Protein AF-Q23KN1-F1 (afdb_monomer_lite)

Organism: Tetrahymena thermophila (strain SB210) (NCBI:txid312017)

Radius of gyration: 23.39 Å; chains: 1; bounding box: 60×40×80 Å

Structure (mmCIF, N/CA/C/O backbone):
data_AF-Q23KN1-F1
#
_entry.id   AF-Q23KN1-F1
#
loop_
_atom_site.group_PDB
_atom_site.id
_atom_site.type_symbol
_atom_site.label_atom_id
_atom_site.label_alt_id
_atom_site.label_comp_id
_atom_site.label_asym_id
_atom_site.label_entity_id
_atom_site.label_seq_id
_atom_site.pdbx_PDB_ins_code
_atom_site.Cartn_x
_atom_site.Cartn_y
_atom_site.Cartn_z
_atom_site.occupancy
_atom_site.B_iso_or_equiv
_atom_site.auth_se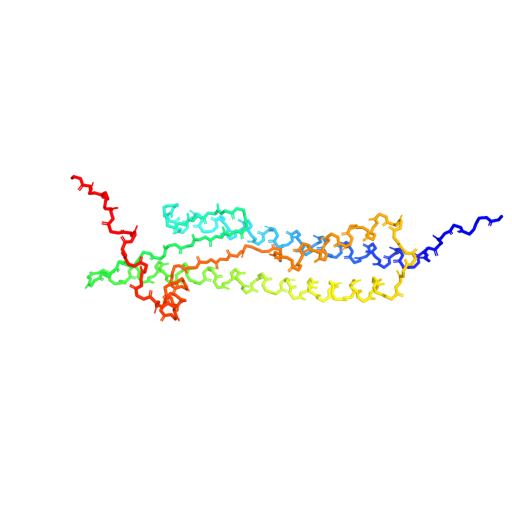q_id
_atom_site.auth_comp_id
_atom_site.auth_asym_id
_atom_site.auth_atom_id
_atom_site.pdbx_PDB_model_num
ATOM 1 N N . MET A 1 1 ? 15.883 4.706 -44.938 1.00 36.72 1 MET A N 1
ATOM 2 C CA . MET A 1 1 ? 16.606 4.060 -43.822 1.00 36.72 1 MET A CA 1
ATOM 3 C C . MET A 1 1 ? 15.870 4.421 -42.547 1.00 36.72 1 MET A C 1
ATOM 5 O O . MET A 1 1 ? 15.855 5.588 -42.187 1.00 36.72 1 MET A O 1
ATOM 9 N N . GLY A 1 2 ? 15.136 3.471 -41.966 1.00 35.19 2 GLY A N 1
ATOM 10 C CA . GLY A 1 2 ? 14.317 3.714 -40.780 1.00 35.19 2 GLY A CA 1
ATOM 11 C C . GLY A 1 2 ? 15.150 3.554 -39.515 1.00 35.19 2 GLY A C 1
ATOM 12 O O . GLY A 1 2 ? 15.529 2.437 -39.175 1.00 35.19 2 GLY A O 1
ATOM 13 N N . CYS A 1 3 ? 15.429 4.655 -38.821 1.00 36.56 3 CYS A N 1
ATOM 14 C CA . CYS A 1 3 ? 15.924 4.609 -37.450 1.00 36.56 3 CYS A CA 1
ATOM 15 C C . CYS A 1 3 ? 14.752 4.220 -36.542 1.00 36.56 3 CYS A C 1
ATOM 17 O O . CYS A 1 3 ? 13.978 5.067 -36.107 1.00 36.56 3 CYS A O 1
ATOM 19 N N . VAL A 1 4 ? 14.573 2.919 -36.313 1.00 40.59 4 VAL A N 1
ATOM 20 C CA . VAL A 1 4 ? 13.632 2.416 -35.309 1.00 40.59 4 VAL A CA 1
ATOM 21 C C . VAL A 1 4 ? 14.281 2.626 -33.945 1.00 40.59 4 VAL A C 1
ATOM 23 O O . VAL A 1 4 ? 15.331 2.051 -33.669 1.00 40.59 4 VAL A O 1
ATOM 26 N N . ASN A 1 5 ? 13.666 3.484 -33.129 1.00 47.09 5 ASN A N 1
ATOM 27 C CA . ASN A 1 5 ? 14.075 3.870 -31.777 1.00 47.09 5 ASN A CA 1
ATOM 28 C C . ASN A 1 5 ? 14.503 2.665 -30.926 1.00 47.09 5 ASN A C 1
ATOM 30 O O . ASN A 1 5 ? 13.692 1.953 -30.328 1.00 47.09 5 ASN A O 1
ATOM 34 N N . GLY A 1 6 ? 15.814 2.438 -30.884 1.00 44.91 6 GLY A N 1
ATOM 35 C CA . GLY A 1 6 ? 16.446 1.409 -30.082 1.00 44.91 6 GLY A CA 1
ATOM 36 C C . GLY A 1 6 ? 16.688 1.927 -28.676 1.00 44.91 6 GLY A C 1
ATOM 37 O O . GLY A 1 6 ? 17.755 2.453 -28.382 1.00 44.91 6 GLY A O 1
ATOM 38 N N . VAL A 1 7 ? 15.716 1.751 -27.783 1.00 54.16 7 VAL A N 1
ATOM 39 C CA . VAL A 1 7 ? 16.008 1.739 -26.342 1.00 54.16 7 VAL A CA 1
ATOM 40 C C . VAL A 1 7 ? 17.076 0.669 -26.125 1.00 54.16 7 VAL A C 1
ATOM 42 O O . VAL A 1 7 ? 16.838 -0.490 -26.486 1.00 54.16 7 VAL A O 1
ATOM 45 N N . SER A 1 8 ? 18.244 1.045 -25.593 1.00 61.25 8 SER A N 1
ATOM 46 C CA . SER A 1 8 ? 19.346 0.101 -25.389 1.00 61.25 8 SER A CA 1
ATOM 47 C C . SER A 1 8 ? 18.855 -1.105 -24.576 1.00 61.25 8 SER A C 1
ATOM 49 O O . SER A 1 8 ? 18.038 -0.969 -23.655 1.00 61.25 8 SER A O 1
ATOM 51 N N . SER A 1 9 ? 19.310 -2.308 -24.932 1.00 65.75 9 SER A N 1
ATOM 52 C CA . SER A 1 9 ? 18.940 -3.565 -24.256 1.00 65.75 9 SER A CA 1
ATOM 53 C C . SER A 1 9 ? 19.101 -3.484 -22.735 1.00 65.75 9 SER A C 1
ATOM 55 O O . SER A 1 9 ? 18.297 -4.040 -21.983 1.00 65.75 9 SER A O 1
ATOM 57 N N . ASP A 1 10 ? 20.098 -2.724 -22.288 1.00 74.00 10 ASP A N 1
ATOM 58 C CA . ASP A 1 10 ? 20.425 -2.507 -20.883 1.00 74.00 10 ASP A CA 1
ATOM 59 C C . ASP A 1 10 ? 19.348 -1.712 -20.152 1.00 74.00 10 ASP A C 1
ATOM 61 O O . ASP A 1 10 ? 18.999 -2.033 -19.014 1.00 74.00 10 ASP A O 1
ATOM 65 N N . MET A 1 11 ? 18.767 -0.706 -20.805 1.00 74.62 11 MET A N 1
ATOM 66 C CA . MET A 1 11 ? 17.719 0.104 -20.201 1.00 74.62 11 MET A CA 1
ATOM 67 C C . MET A 1 11 ? 16.399 -0.664 -20.093 1.00 74.62 11 MET A C 1
ATOM 69 O O . MET A 1 11 ? 15.756 -0.628 -19.042 1.00 74.62 11 MET A O 1
ATOM 73 N N . LYS A 1 12 ? 16.050 -1.464 -21.110 1.00 74.69 12 LYS A N 1
ATOM 74 C CA . LYS A 1 12 ? 14.910 -2.396 -21.015 1.00 74.69 12 LYS A CA 1
ATOM 75 C C . LYS A 1 12 ? 15.101 -3.400 -19.873 1.00 74.69 12 LYS A C 1
ATOM 77 O O . LYS A 1 12 ? 14.162 -3.680 -19.132 1.00 74.69 12 LYS A O 1
ATOM 82 N N . SER A 1 13 ? 16.318 -3.919 -19.698 1.00 81.75 13 SER A N 1
ATOM 83 C CA . SER A 1 13 ? 16.660 -4.838 -18.604 1.00 81.75 13 SER A CA 1
ATOM 84 C C . SER A 1 13 ? 16.525 -4.179 -17.226 1.00 81.75 13 SER A C 1
ATOM 86 O O . SER A 1 13 ? 15.959 -4.779 -16.309 1.00 81.75 13 SER A O 1
ATOM 88 N N . LYS A 1 14 ? 16.970 -2.924 -17.077 1.00 83.25 14 LYS A N 1
ATOM 89 C CA . LYS A 1 14 ? 16.796 -2.148 -15.837 1.00 83.25 14 LYS A CA 1
ATOM 90 C C . LYS A 1 14 ? 15.321 -1.935 -15.498 1.00 83.25 14 LYS A C 1
ATOM 92 O O . LYS A 1 14 ? 14.924 -2.250 -14.381 1.00 83.25 14 LYS A O 1
ATOM 97 N N . ILE A 1 15 ? 14.507 -1.502 -16.464 1.00 83.81 15 ILE A N 1
ATOM 98 C CA . ILE A 1 15 ? 13.059 -1.310 -16.271 1.00 83.81 15 ILE A CA 1
ATOM 99 C C . ILE A 1 15 ? 12.395 -2.625 -15.844 1.00 83.81 15 ILE A C 1
ATOM 101 O O . ILE A 1 15 ? 11.676 -2.653 -14.849 1.00 83.81 15 ILE A O 1
ATOM 105 N N . LYS A 1 16 ? 12.699 -3.744 -16.516 1.00 86.88 16 LYS A N 1
ATOM 106 C CA . LYS A 1 16 ? 12.174 -5.068 -16.133 1.00 86.88 16 LYS A CA 1
ATOM 107 C C . LYS A 1 16 ? 12.535 -5.462 -14.705 1.00 86.88 16 LYS A C 1
ATOM 109 O O . LYS A 1 16 ? 11.693 -5.997 -13.987 1.00 86.88 16 LYS A O 1
ATOM 114 N N . LYS A 1 17 ? 13.776 -5.205 -14.283 1.00 89.44 17 LYS A N 1
ATOM 115 C CA . LYS A 1 17 ? 14.207 -5.465 -12.903 1.00 89.44 17 LYS A CA 1
ATOM 116 C C . LYS A 1 17 ? 13.431 -4.604 -11.910 1.00 89.44 17 LYS A C 1
ATOM 118 O O . LYS A 1 17 ? 12.978 -5.138 -10.905 1.00 89.44 17 LYS A O 1
ATOM 123 N N . MET A 1 18 ? 13.243 -3.317 -12.197 1.00 89.31 18 MET A N 1
ATOM 124 C CA . MET A 1 18 ? 12.473 -2.419 -11.331 1.00 89.31 18 MET A CA 1
ATOM 125 C C . MET A 1 18 ? 11.023 -2.871 -11.200 1.00 89.31 18 MET A C 1
ATOM 127 O O . MET A 1 18 ? 10.552 -3.011 -10.077 1.00 89.31 18 MET A O 1
ATOM 131 N N . LEU A 1 19 ? 10.361 -3.193 -12.315 1.00 90.31 19 LEU A N 1
ATOM 132 C CA . LEU A 1 19 ? 8.990 -3.706 -12.307 1.00 90.31 19 LEU A CA 1
ATOM 133 C C . LEU A 1 19 ? 8.856 -4.974 -11.467 1.00 90.31 19 LEU A C 1
ATOM 135 O O . LEU A 1 19 ? 7.960 -5.061 -10.640 1.00 90.31 19 LEU A O 1
ATOM 139 N N . LYS A 1 20 ? 9.783 -5.927 -11.620 1.00 91.69 20 LYS A N 1
ATOM 140 C CA . LYS A 1 20 ? 9.776 -7.165 -10.829 1.00 91.69 20 LYS A CA 1
ATOM 141 C C . LYS A 1 20 ? 9.934 -6.906 -9.327 1.00 91.69 20 LYS A C 1
ATOM 143 O O . LYS A 1 20 ? 9.389 -7.639 -8.509 1.00 91.69 20 LYS A O 1
ATOM 148 N N . ILE A 1 21 ? 10.725 -5.903 -8.950 1.00 90.81 21 ILE A N 1
ATOM 149 C CA . ILE A 1 21 ? 10.905 -5.542 -7.540 1.00 90.81 21 ILE A CA 1
ATOM 150 C C . ILE A 1 21 ? 9.659 -4.811 -7.021 1.00 90.81 21 ILE A C 1
ATOM 152 O O . ILE A 1 21 ? 9.203 -5.113 -5.922 1.00 90.81 21 ILE A O 1
ATOM 156 N N . MET A 1 22 ? 9.099 -3.882 -7.802 1.00 89.81 22 MET A N 1
ATOM 157 C CA . MET A 1 22 ? 7.871 -3.162 -7.454 1.00 89.81 22 MET A CA 1
ATOM 158 C C . MET A 1 22 ? 6.692 -4.120 -7.266 1.00 89.81 22 MET A C 1
ATOM 160 O O . MET A 1 22 ? 6.029 -4.038 -6.237 1.00 89.81 22 MET A O 1
ATOM 164 N N . SER A 1 23 ? 6.495 -5.076 -8.180 1.00 90.56 23 SER A N 1
ATOM 165 C CA . SER A 1 23 ? 5.423 -6.074 -8.073 1.00 90.56 23 SER A CA 1
ATOM 166 C C . SER A 1 23 ? 5.566 -6.933 -6.815 1.00 90.56 23 SER A C 1
ATOM 168 O O . SER A 1 23 ? 4.591 -7.205 -6.130 1.00 90.56 23 SER A O 1
ATOM 170 N N . LEU A 1 24 ? 6.795 -7.302 -6.440 1.00 92.94 24 LEU A N 1
ATOM 171 C CA . LEU A 1 24 ? 7.048 -8.069 -5.220 1.00 92.94 24 LEU A CA 1
ATOM 172 C C . LEU A 1 24 ? 6.726 -7.277 -3.944 1.00 92.94 24 LEU A C 1
ATOM 174 O O . LEU A 1 24 ? 6.324 -7.861 -2.937 1.00 92.94 24 LEU A O 1
ATOM 178 N N . TYR A 1 25 ? 6.940 -5.960 -3.938 1.00 91.00 25 TYR A N 1
ATOM 179 C CA . TYR A 1 25 ? 6.535 -5.132 -2.802 1.00 91.00 25 TYR A CA 1
ATOM 180 C C . TYR A 1 25 ? 5.032 -4.873 -2.782 1.00 91.00 25 TYR A C 1
ATOM 182 O O . TYR A 1 25 ? 4.461 -4.858 -1.698 1.00 91.00 25 TYR A O 1
ATOM 190 N N . GLU A 1 26 ? 4.399 -4.733 -3.943 1.00 89.56 26 GLU A N 1
ATOM 191 C CA . GLU A 1 26 ? 2.944 -4.666 -4.057 1.00 89.56 26 GLU A CA 1
ATOM 192 C C . GLU A 1 26 ? 2.287 -5.930 -3.491 1.00 89.56 26 GLU A C 1
ATOM 194 O O . GLU A 1 26 ? 1.476 -5.817 -2.582 1.00 89.56 26 GLU A O 1
ATOM 199 N N . GLU A 1 27 ? 2.734 -7.126 -3.885 1.00 91.69 27 GLU A N 1
ATOM 200 C CA . GLU A 1 27 ? 2.228 -8.395 -3.334 1.00 91.69 27 GLU A CA 1
ATOM 201 C C . GLU A 1 27 ? 2.376 -8.472 -1.804 1.00 91.69 27 GLU A C 1
ATOM 203 O O . GLU A 1 27 ? 1.492 -8.957 -1.095 1.00 91.69 27 GLU A O 1
ATOM 208 N N . LYS A 1 28 ? 3.496 -7.974 -1.263 1.00 93.31 28 LYS A N 1
ATOM 209 C CA . LYS A 1 28 ? 3.701 -7.906 0.192 1.00 93.31 28 LYS A CA 1
ATOM 210 C C . LYS A 1 28 ? 2.731 -6.946 0.860 1.00 93.31 28 LYS A C 1
ATOM 212 O O . LYS A 1 28 ? 2.269 -7.234 1.960 1.00 93.31 28 LYS A O 1
ATOM 217 N N . ILE A 1 29 ? 2.473 -5.804 0.238 1.00 92.19 29 ILE A N 1
ATOM 218 C CA . ILE A 1 29 ? 1.536 -4.818 0.760 1.00 92.19 29 ILE A CA 1
ATOM 219 C C . ILE A 1 29 ? 0.111 -5.367 0.701 1.00 92.19 29 ILE A C 1
ATOM 221 O O . ILE A 1 29 ? -0.585 -5.300 1.709 1.00 92.19 29 ILE A O 1
ATOM 225 N N . ASP A 1 30 ? -0.286 -5.999 -0.402 1.00 91.50 30 ASP A N 1
ATOM 226 C CA . ASP A 1 30 ? -1.589 -6.651 -0.541 1.00 91.50 30 ASP A CA 1
ATOM 227 C C . ASP A 1 30 ? -1.796 -7.718 0.537 1.00 91.50 30 ASP A C 1
ATOM 229 O O . ASP A 1 30 ? -2.849 -7.773 1.173 1.00 91.50 30 ASP A O 1
ATOM 233 N N . PHE A 1 31 ? -0.764 -8.513 0.827 1.00 94.56 31 PHE A N 1
ATOM 234 C CA . PHE A 1 31 ? -0.805 -9.468 1.930 1.00 94.56 31 PHE A CA 1
ATOM 235 C C . PHE A 1 31 ? -0.998 -8.787 3.296 1.00 94.56 31 PHE A C 1
ATOM 237 O O . PHE A 1 31 ? -1.801 -9.248 4.109 1.00 94.56 31 PHE A O 1
ATOM 244 N N . ILE A 1 32 ? -0.285 -7.687 3.565 1.00 92.62 32 ILE A N 1
ATOM 245 C CA . ILE A 1 32 ? -0.423 -6.917 4.814 1.00 92.62 32 ILE A CA 1
ATOM 246 C C . ILE A 1 32 ? -1.836 -6.329 4.930 1.00 92.62 32 ILE A C 1
ATOM 248 O O . ILE A 1 32 ? -2.458 -6.460 5.983 1.00 92.62 32 ILE A O 1
ATOM 252 N N . ASN A 1 33 ? -2.357 -5.745 3.850 1.00 91.31 33 ASN A N 1
ATOM 253 C CA . ASN A 1 33 ? -3.707 -5.191 3.750 1.00 91.31 33 ASN A CA 1
ATOM 254 C C . ASN A 1 33 ? -4.771 -6.259 4.044 1.00 91.31 33 ASN A C 1
ATOM 256 O O . ASN A 1 33 ? -5.637 -6.057 4.894 1.00 91.31 33 ASN A O 1
ATOM 260 N N . GLN A 1 34 ? -4.684 -7.422 3.391 1.00 91.62 34 GLN A N 1
ATOM 261 C CA . GLN A 1 34 ? -5.620 -8.527 3.613 1.00 91.62 34 GLN A CA 1
ATOM 262 C C . GLN A 1 34 ? -5.549 -9.062 5.040 1.00 91.62 34 GLN A C 1
ATOM 264 O O . GLN A 1 34 ? -6.579 -9.338 5.655 1.00 91.62 34 GLN A O 1
ATOM 269 N N . LYS A 1 35 ? -4.338 -9.209 5.587 1.00 93.38 35 LYS A N 1
ATOM 270 C CA . LYS A 1 35 ? -4.164 -9.649 6.969 1.00 93.38 35 LYS A CA 1
ATOM 271 C C . LYS A 1 35 ? -4.793 -8.655 7.944 1.00 93.38 35 LYS A C 1
ATOM 273 O O . LYS A 1 35 ? -5.546 -9.077 8.813 1.00 93.38 35 LYS A O 1
ATOM 278 N N . PHE A 1 36 ? -4.538 -7.361 7.763 1.00 91.38 36 PHE A N 1
ATOM 279 C CA . PHE A 1 36 ? -5.130 -6.318 8.593 1.00 91.38 36 PHE A CA 1
ATOM 280 C C . PHE A 1 36 ? -6.656 -6.342 8.538 1.00 91.38 36 PHE A C 1
ATOM 282 O O . PHE A 1 36 ? -7.287 -6.305 9.586 1.00 91.38 36 PHE A O 1
ATOM 289 N N . LEU A 1 37 ? -7.252 -6.483 7.350 1.00 88.75 37 LEU A N 1
ATOM 290 C CA . LEU A 1 37 ? -8.707 -6.565 7.214 1.00 88.75 37 LEU A CA 1
ATOM 291 C C . LEU A 1 37 ? -9.288 -7.778 7.956 1.00 88.75 37 LEU A C 1
ATOM 293 O O . LEU A 1 37 ? -10.286 -7.648 8.660 1.00 88.75 37 LEU A O 1
ATOM 297 N N . ASN A 1 38 ? -8.640 -8.940 7.842 1.00 89.94 38 ASN A N 1
ATOM 298 C CA . ASN A 1 38 ? -9.047 -10.150 8.556 1.00 89.94 38 ASN A CA 1
ATOM 299 C C . ASN A 1 38 ? -8.915 -9.998 10.079 1.00 89.94 38 ASN A C 1
ATOM 301 O O . ASN A 1 38 ? -9.767 -10.480 10.825 1.00 89.94 38 ASN A O 1
ATOM 305 N N . ASP A 1 39 ? -7.846 -9.354 10.550 1.00 88.25 39 ASP A N 1
ATOM 306 C CA . ASP A 1 39 ? -7.627 -9.109 11.976 1.00 88.25 39 ASP A CA 1
ATOM 307 C C . ASP A 1 39 ? -8.638 -8.075 12.511 1.00 88.25 39 ASP A C 1
ATOM 309 O O . ASP A 1 39 ? -9.233 -8.294 13.567 1.00 88.25 39 ASP A O 1
ATOM 313 N N . LEU A 1 40 ? -8.927 -7.019 11.741 1.00 84.69 40 LEU A N 1
ATOM 314 C CA . LEU A 1 40 ? -9.944 -6.009 12.048 1.00 84.69 40 LEU A CA 1
ATOM 315 C C . LEU A 1 40 ? -11.338 -6.641 12.154 1.00 84.69 40 LEU A C 1
ATOM 317 O O . LEU A 1 40 ? -12.020 -6.442 13.151 1.00 84.69 40 LEU A O 1
ATOM 321 N N . GLN A 1 41 ? -11.721 -7.480 11.187 1.00 84.25 41 GLN A N 1
ATOM 322 C CA . GLN A 1 41 ? -12.988 -8.225 11.175 1.00 84.25 41 GLN A CA 1
ATOM 323 C C . GLN A 1 41 ? -13.182 -9.145 12.385 1.00 84.25 41 GLN A C 1
ATOM 325 O O . GLN A 1 41 ? -14.313 -9.417 12.781 1.00 84.25 41 GLN A O 1
ATOM 330 N N . ARG A 1 42 ? -12.091 -9.666 12.955 1.00 84.25 42 ARG A N 1
ATOM 331 C CA . ARG A 1 42 ? -12.131 -10.532 14.144 1.00 84.25 42 ARG A CA 1
ATOM 332 C C . ARG A 1 42 ? -12.205 -9.749 15.447 1.00 84.25 42 ARG A C 1
ATOM 334 O O . ARG A 1 42 ? -12.666 -10.299 16.444 1.00 84.25 42 ARG A O 1
ATOM 341 N N . MET A 1 43 ? -11.682 -8.525 15.459 1.00 76.00 43 MET A N 1
ATOM 342 C CA . MET A 1 43 ? -11.557 -7.709 16.667 1.00 76.00 43 MET A CA 1
ATOM 343 C C . MET A 1 43 ? -12.681 -6.688 16.819 1.00 76.00 43 MET A C 1
ATOM 345 O O . MET A 1 43 ? -13.096 -6.426 17.943 1.00 76.00 43 MET A O 1
ATOM 349 N N . VAL A 1 44 ? -13.177 -6.138 15.713 1.00 73.50 44 VAL A N 1
ATOM 350 C CA . VAL A 1 44 ? -14.118 -5.020 15.693 1.00 73.50 44 VAL A CA 1
ATOM 351 C C . VAL A 1 44 ? -15.463 -5.498 15.156 1.00 73.50 44 VAL A C 1
ATOM 353 O O . VAL A 1 44 ? -15.527 -6.197 14.143 1.00 73.50 44 VAL A O 1
ATOM 356 N N . ASN A 1 45 ? -16.553 -5.116 15.828 1.00 73.19 45 ASN A N 1
ATOM 357 C CA . ASN A 1 45 ? -17.904 -5.365 15.325 1.00 73.19 45 ASN A CA 1
ATOM 358 C C . ASN A 1 45 ? -18.050 -4.712 13.930 1.00 73.19 45 ASN A C 1
ATOM 360 O O . ASN A 1 45 ? -17.687 -3.543 13.802 1.00 73.19 45 ASN A O 1
ATOM 364 N N . PRO A 1 46 ? -18.561 -5.414 12.901 1.00 72.56 46 PRO A N 1
ATOM 365 C CA . PRO A 1 46 ? -18.856 -4.834 11.590 1.00 72.56 46 PRO A CA 1
ATOM 366 C C . PRO A 1 46 ? -19.601 -3.493 11.608 1.00 72.56 46 PRO A C 1
ATOM 368 O O . PRO A 1 46 ? -19.362 -2.675 10.733 1.00 72.56 46 PRO A O 1
ATOM 371 N N . ASP A 1 47 ? -20.433 -3.223 12.618 1.00 73.62 47 ASP A N 1
ATOM 372 C CA . ASP A 1 47 ? -21.128 -1.930 12.753 1.00 73.62 47 ASP A CA 1
ATOM 373 C C . ASP A 1 47 ? -20.189 -0.757 13.113 1.00 73.62 47 ASP A C 1
ATOM 375 O O . ASP A 1 47 ? -20.542 0.410 12.949 1.00 73.62 47 ASP A O 1
ATOM 379 N N . ASN A 1 48 ? -18.982 -1.052 13.607 1.00 73.88 48 ASN A N 1
ATOM 380 C CA . ASN A 1 48 ? -18.006 -0.068 14.083 1.00 73.88 48 ASN A CA 1
ATOM 381 C C . ASN A 1 48 ? -16.908 0.244 13.050 1.00 73.88 48 ASN A C 1
ATOM 383 O O . ASN A 1 48 ? -16.000 1.026 13.340 1.00 73.88 48 ASN A O 1
ATOM 387 N N . TYR A 1 49 ? -16.938 -0.351 11.855 1.00 78.12 49 TYR A N 1
ATOM 388 C CA . TYR A 1 49 ? -16.037 0.053 10.779 1.00 78.12 49 TYR A CA 1
ATOM 389 C C . TYR A 1 49 ? -16.684 -0.100 9.403 1.00 78.12 49 TYR A C 1
ATOM 391 O O . TYR A 1 49 ? -17.516 -0.967 9.169 1.00 78.12 49 TYR A O 1
ATOM 399 N N . TYR A 1 50 ? -16.260 0.739 8.468 1.00 79.31 50 TYR A N 1
ATOM 400 C CA . TYR A 1 50 ? -16.711 0.709 7.084 1.00 79.31 50 TYR A CA 1
ATOM 401 C C . TYR A 1 50 ? -15.502 0.677 6.156 1.00 79.31 50 TYR A C 1
ATOM 403 O O . TYR A 1 50 ? -14.523 1.389 6.384 1.00 79.31 50 TYR A O 1
ATOM 411 N N . VAL A 1 51 ? -15.558 -0.164 5.126 1.00 81.81 51 VAL A N 1
ATOM 412 C CA . VAL A 1 51 ? -14.506 -0.274 4.112 1.00 81.81 51 VAL A CA 1
ATOM 413 C C . VAL A 1 51 ? -15.082 0.168 2.779 1.00 81.81 51 VAL A C 1
ATOM 415 O O . VAL A 1 51 ? -16.002 -0.466 2.268 1.00 81.81 51 VAL A O 1
ATOM 418 N N . ASP A 1 52 ? -14.516 1.234 2.228 1.00 77.88 52 ASP A N 1
ATOM 419 C CA . ASP A 1 52 ? -14.863 1.783 0.922 1.00 77.88 52 ASP A CA 1
ATOM 420 C C . ASP A 1 52 ? -13.625 1.821 0.041 1.00 77.88 52 ASP A C 1
ATOM 422 O O . ASP A 1 52 ? -12.708 2.602 0.292 1.00 77.88 52 ASP A O 1
ATOM 426 N N . GLU A 1 53 ? -13.570 0.951 -0.964 1.00 78.88 53 GLU A N 1
ATOM 427 C CA . GLU A 1 53 ? -12.415 0.781 -1.849 1.00 78.88 53 GLU A CA 1
ATOM 428 C C . GLU A 1 53 ? -11.080 0.632 -1.088 1.00 78.88 53 GLU A C 1
ATOM 430 O O . GLU A 1 53 ? -10.722 -0.465 -0.655 1.00 78.88 53 GLU A O 1
ATOM 435 N N . GLN A 1 54 ? -10.328 1.730 -0.940 1.00 78.56 54 GLN A N 1
ATOM 436 C CA . GLN A 1 54 ? -9.047 1.796 -0.236 1.00 78.56 54 GLN A CA 1
ATOM 437 C C . GLN A 1 54 ? -9.105 2.592 1.078 1.00 78.56 54 GLN A C 1
ATOM 439 O O . GLN A 1 54 ? -8.068 2.934 1.646 1.00 78.56 54 GLN A O 1
ATOM 444 N N . ILE A 1 55 ? -10.292 2.917 1.574 1.00 77.88 55 ILE A N 1
ATOM 445 C CA . ILE A 1 55 ? -10.506 3.702 2.786 1.00 77.88 55 ILE A CA 1
ATOM 446 C C . ILE A 1 55 ? -11.178 2.820 3.830 1.00 77.88 55 ILE A C 1
ATOM 448 O O . ILE A 1 55 ? -12.193 2.186 3.566 1.00 77.88 55 ILE A O 1
ATOM 452 N N . ILE A 1 56 ? -10.617 2.802 5.035 1.00 79.25 56 ILE A N 1
ATOM 453 C CA . ILE A 1 56 ? -11.212 2.139 6.193 1.00 79.25 56 ILE A CA 1
ATOM 454 C C . ILE A 1 56 ? -11.577 3.222 7.202 1.00 79.25 56 ILE A C 1
ATOM 456 O O . ILE A 1 56 ? -10.700 3.894 7.748 1.00 79.25 56 ILE A O 1
ATOM 460 N N . LEU A 1 57 ? -12.872 3.401 7.439 1.00 72.62 57 LEU A N 1
ATOM 461 C CA . LEU A 1 57 ? -13.402 4.300 8.453 1.00 72.62 57 LEU A CA 1
ATOM 462 C C . LEU A 1 57 ? -13.663 3.503 9.730 1.00 72.62 57 LEU A C 1
ATOM 464 O O . LEU A 1 57 ? -14.450 2.564 9.712 1.00 72.62 57 LEU A O 1
ATOM 468 N N . VAL A 1 58 ? -13.003 3.871 10.827 1.00 74.75 58 VAL A N 1
ATOM 469 C CA . VAL A 1 58 ? -13.153 3.207 12.129 1.00 74.75 58 VAL A CA 1
ATOM 470 C C . VAL A 1 58 ? -13.882 4.141 13.094 1.00 74.75 58 VAL A C 1
ATOM 472 O O . VAL A 1 58 ? -13.431 5.259 13.377 1.00 74.75 58 VAL A O 1
ATOM 475 N N . VAL A 1 59 ? -15.024 3.669 13.590 1.00 66.50 59 VAL A N 1
ATOM 476 C CA . VAL A 1 59 ? -15.895 4.345 14.552 1.00 66.50 59 VAL A CA 1
ATOM 477 C C . VAL A 1 59 ? -15.482 3.895 15.949 1.00 66.50 59 VAL A C 1
ATOM 479 O O . VAL A 1 59 ? -15.838 2.810 16.404 1.00 66.50 59 VAL A O 1
ATOM 482 N N . GLU A 1 60 ? -14.713 4.726 16.650 1.00 62.47 60 GLU A N 1
ATOM 483 C CA . GLU A 1 60 ? -14.431 4.468 18.061 1.00 62.47 60 GLU A CA 1
ATOM 484 C C . GLU A 1 60 ? -15.689 4.763 18.881 1.00 62.47 60 GLU A C 1
ATOM 486 O O . GLU A 1 60 ? -16.116 5.915 19.005 1.00 62.47 60 GLU A O 1
ATOM 491 N N . ASN A 1 61 ? -16.289 3.718 19.445 1.00 53.88 61 ASN A N 1
ATOM 492 C CA . ASN A 1 61 ? -17.439 3.864 20.320 1.00 53.88 61 ASN A CA 1
ATOM 493 C C . ASN A 1 61 ? -16.959 4.461 21.654 1.00 53.88 61 ASN A C 1
ATOM 495 O O . ASN A 1 61 ? -16.355 3.771 22.478 1.00 53.88 61 ASN A O 1
ATOM 499 N N . LYS A 1 62 ? -17.182 5.765 21.867 1.00 50.59 62 LYS A N 1
ATOM 500 C CA . LYS A 1 62 ? -16.969 6.410 23.170 1.00 50.59 62 LYS A CA 1
ATOM 501 C C . LYS A 1 62 ? -18.089 5.989 24.111 1.00 50.59 62 LYS A C 1
ATOM 503 O O . LYS A 1 62 ? -19.017 6.749 24.365 1.00 50.59 62 LYS A O 1
ATOM 508 N N . ILE A 1 63 ? -18.012 4.773 24.631 1.00 44.50 63 ILE A N 1
ATOM 509 C CA . ILE A 1 63 ? -18.791 4.447 25.816 1.00 44.50 63 ILE A CA 1
ATOM 510 C C . ILE A 1 63 ? -18.006 5.017 26.997 1.00 44.50 63 ILE A C 1
ATOM 512 O O . ILE A 1 63 ? -17.022 4.430 27.446 1.00 44.50 63 ILE A O 1
ATOM 516 N N . GLU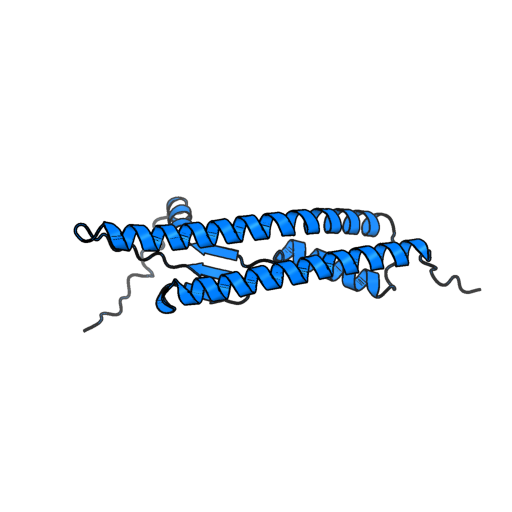 A 1 64 ? -18.419 6.195 27.469 1.00 42.34 64 GLU A N 1
ATOM 517 C CA . GLU A 1 64 ? -18.096 6.691 28.811 1.00 42.34 64 GLU A CA 1
ATOM 518 C C . GLU A 1 64 ? -18.702 5.714 29.831 1.00 42.34 64 GLU A C 1
ATOM 520 O O . GLU A 1 64 ? -19.799 5.901 30.345 1.00 42.34 64 GLU A O 1
ATOM 525 N N . CYS A 1 65 ? -18.025 4.591 30.067 1.00 39.28 65 CYS A N 1
ATOM 526 C CA . CYS A 1 65 ? -18.453 3.596 31.039 1.00 39.28 65 CYS A CA 1
ATOM 527 C C . CYS A 1 65 ? -17.677 3.819 32.336 1.00 39.28 65 CYS A C 1
ATOM 529 O O . CYS A 1 65 ? -16.657 3.178 32.578 1.00 39.28 65 CYS A O 1
ATOM 531 N N . GLU A 1 66 ? -18.193 4.691 33.202 1.00 40.03 66 GLU A N 1
ATOM 532 C CA . GLU A 1 66 ? -17.652 4.949 34.548 1.00 40.03 66 GLU A CA 1
ATOM 533 C C . GLU A 1 66 ? -17.713 3.731 35.505 1.00 40.03 66 GLU A C 1
ATOM 535 O O . GLU A 1 66 ? -17.462 3.874 36.697 1.00 40.03 66 GLU A O 1
ATOM 540 N N . THR A 1 67 ? -18.026 2.510 35.045 1.00 44.22 67 THR A N 1
ATOM 541 C CA . THR A 1 67 ? -18.205 1.350 35.949 1.00 44.22 67 THR A CA 1
ATOM 542 C C . THR A 1 67 ? -17.749 -0.031 35.439 1.00 44.22 67 THR A C 1
ATOM 544 O O . THR A 1 67 ? -17.919 -1.009 36.163 1.00 44.22 67 THR A O 1
ATOM 547 N N . ILE A 1 68 ? -17.096 -0.166 34.270 1.00 45.66 68 ILE A N 1
ATOM 548 C CA . ILE A 1 68 ? -16.544 -1.463 33.783 1.00 45.66 68 ILE A CA 1
ATOM 549 C C . ILE A 1 68 ? -15.158 -1.259 33.127 1.00 45.66 68 ILE A C 1
ATOM 551 O O . ILE A 1 68 ? -14.951 -1.527 31.946 1.00 45.66 68 ILE A O 1
ATOM 555 N N . CYS A 1 69 ? -14.187 -0.725 33.875 1.00 44.59 69 CYS A N 1
ATOM 556 C CA . CYS A 1 69 ? -12.951 -0.190 33.280 1.00 44.59 69 CYS A CA 1
ATOM 557 C C . CYS A 1 69 ? -11.952 -1.240 32.748 1.00 44.59 69 CYS A C 1
ATOM 559 O O . CYS A 1 69 ? -11.270 -0.972 31.769 1.00 44.59 69 CYS A O 1
ATOM 561 N N . SER A 1 70 ? -11.860 -2.460 33.292 1.00 48.88 70 SER A N 1
ATOM 562 C CA . SER A 1 70 ? -10.700 -3.322 32.976 1.00 48.88 70 SER A CA 1
ATOM 563 C C . SER A 1 70 ? -10.753 -4.066 31.631 1.00 48.88 70 SER A C 1
ATOM 565 O O . SER A 1 70 ? -9.705 -4.351 31.052 1.00 48.88 70 SER A O 1
ATOM 567 N N . GLN A 1 71 ? -11.940 -4.402 31.112 1.00 45.97 71 GLN A N 1
ATOM 568 C CA . GLN A 1 71 ? -12.075 -5.159 29.853 1.00 45.97 71 GLN A CA 1
ATOM 569 C C . GLN A 1 71 ? -12.255 -4.252 28.628 1.00 45.97 71 GLN A C 1
ATOM 571 O O . GLN A 1 71 ? -11.713 -4.563 27.568 1.00 45.97 71 GLN A O 1
ATOM 576 N N . ILE A 1 72 ? -12.945 -3.117 28.792 1.00 50.78 72 ILE A N 1
ATOM 577 C CA . ILE A 1 72 ? -13.206 -2.138 27.724 1.00 50.78 72 ILE A CA 1
ATOM 578 C C . ILE A 1 72 ? -11.930 -1.346 27.384 1.00 50.78 72 ILE A C 1
ATOM 580 O O . ILE A 1 72 ? -11.616 -1.156 26.210 1.00 50.78 72 ILE A O 1
ATOM 584 N N . GLU A 1 73 ? -11.118 -0.969 28.380 1.00 51.53 73 GLU A N 1
ATOM 585 C CA . GLU A 1 73 ? -9.802 -0.353 28.128 1.00 51.53 73 GLU A CA 1
ATOM 586 C C . GLU A 1 73 ? -8.868 -1.301 27.356 1.00 51.53 73 GLU A C 1
ATOM 588 O O . GLU A 1 73 ? -8.099 -0.873 26.493 1.00 51.53 73 GLU A O 1
ATOM 593 N N . CYS A 1 74 ? -8.972 -2.611 27.606 1.00 55.16 74 CYS A N 1
ATOM 594 C CA . CYS A 1 74 ? -8.169 -3.627 26.931 1.00 55.16 74 CYS A CA 1
ATOM 595 C C . CYS A 1 74 ? -8.558 -3.828 25.456 1.00 55.16 74 CYS A C 1
ATOM 597 O O . CYS A 1 74 ? -7.675 -4.104 24.642 1.00 55.16 74 CYS A O 1
ATOM 599 N N . SER A 1 75 ? -9.841 -3.719 25.090 1.00 60.56 75 SER A N 1
ATOM 600 C CA . SER A 1 75 ? -10.283 -3.879 23.695 1.00 60.56 75 SER A CA 1
ATOM 601 C C . SER A 1 75 ? -9.894 -2.674 22.841 1.00 60.56 75 SER A C 1
ATOM 603 O O . SER A 1 75 ? -9.253 -2.850 21.808 1.00 60.56 75 SER A O 1
ATOM 605 N N . VAL A 1 76 ? -10.149 -1.456 23.330 1.00 66.12 76 VAL A N 1
ATOM 606 C CA . VAL A 1 76 ? -9.797 -0.213 22.623 1.00 66.12 76 VAL A CA 1
ATOM 607 C C . VAL A 1 76 ? -8.281 -0.095 22.431 1.00 66.12 76 VAL A C 1
ATOM 609 O O . VAL A 1 76 ? -7.808 0.279 21.358 1.00 66.12 76 VAL A O 1
ATOM 612 N N . GLN A 1 77 ? -7.483 -0.471 23.438 1.00 68.62 77 GLN A N 1
ATOM 613 C CA . GLN A 1 77 ? -6.023 -0.454 23.307 1.00 68.62 77 GLN A CA 1
ATOM 614 C C . GLN A 1 77 ? -5.514 -1.486 22.287 1.00 68.62 77 GLN A C 1
ATOM 616 O O . GLN A 1 77 ? -4.546 -1.219 21.574 1.00 68.62 77 GLN A O 1
ATOM 621 N N . ARG A 1 78 ? -6.150 -2.661 22.189 1.00 71.50 78 ARG A N 1
ATOM 622 C CA . ARG A 1 78 ? -5.791 -3.679 21.187 1.00 71.50 78 ARG A CA 1
ATOM 623 C C . ARG A 1 78 ? -6.099 -3.215 19.767 1.00 71.50 78 ARG A C 1
ATOM 625 O O . ARG A 1 78 ? -5.264 -3.422 18.893 1.00 71.50 78 ARG A O 1
ATOM 632 N N . GLU A 1 79 ? -7.240 -2.564 19.553 1.00 76.12 79 GLU A N 1
ATOM 633 C CA . GLU A 1 79 ? -7.613 -1.983 18.257 1.00 76.12 79 GLU A CA 1
ATOM 634 C C . GLU A 1 79 ? -6.613 -0.904 17.819 1.00 76.12 79 GLU A C 1
ATOM 636 O O . GLU A 1 79 ? -6.126 -0.930 16.687 1.00 76.12 79 GLU A O 1
ATOM 641 N N . LYS A 1 80 ? -6.223 -0.008 18.736 1.00 76.50 80 LYS A N 1
ATOM 642 C CA . LYS A 1 80 ? -5.195 1.011 18.469 1.00 76.50 80 LYS A CA 1
ATOM 643 C C . LYS A 1 80 ? -3.847 0.395 18.115 1.00 76.50 80 LYS A C 1
ATOM 645 O O . LYS A 1 80 ? -3.263 0.767 17.101 1.00 76.50 80 LYS A O 1
ATOM 650 N N . ASN A 1 81 ? -3.386 -0.581 18.898 1.00 81.88 81 ASN A N 1
ATOM 651 C CA . ASN A 1 81 ? -2.131 -1.277 18.616 1.00 81.88 81 ASN A CA 1
ATOM 652 C C . ASN A 1 81 ? -2.167 -1.971 17.241 1.00 81.88 81 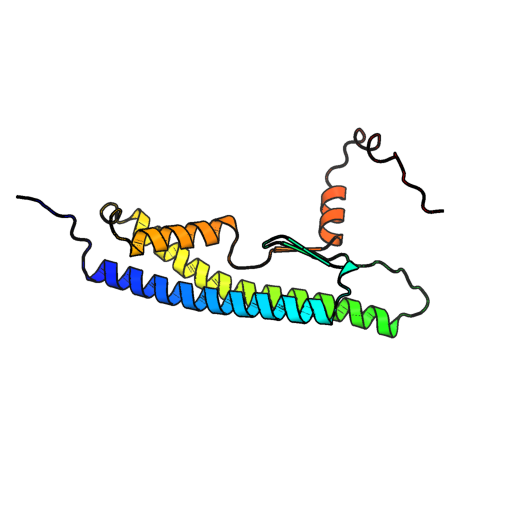ASN A C 1
ATOM 654 O O . ASN A 1 81 ? -1.197 -1.882 16.494 1.00 81.88 81 ASN A O 1
ATOM 658 N N . LEU A 1 82 ? -3.289 -2.604 16.874 1.00 84.56 82 LEU A N 1
ATOM 659 C CA . LEU A 1 82 ? -3.458 -3.246 15.566 1.00 84.56 82 LEU A CA 1
ATOM 660 C C . LEU A 1 82 ? -3.323 -2.235 14.414 1.00 84.56 82 LEU A C 1
ATOM 662 O O . LEU A 1 82 ? -2.608 -2.496 13.444 1.00 84.56 82 LEU A O 1
ATOM 666 N N . ILE A 1 83 ? -3.995 -1.084 14.524 1.00 84.50 83 ILE A N 1
ATOM 667 C CA . ILE A 1 83 ? -3.933 -0.009 13.524 1.00 84.50 83 ILE A CA 1
ATOM 668 C C . ILE A 1 83 ? -2.508 0.545 13.416 1.00 84.50 83 ILE A C 1
ATOM 670 O O . ILE A 1 83 ? -1.991 0.690 12.306 1.00 84.50 83 ILE A O 1
ATOM 674 N N . GLU A 1 84 ? -1.853 0.827 14.543 1.00 85.31 84 GLU A N 1
ATOM 675 C CA . GLU A 1 84 ? -0.479 1.338 14.559 1.00 85.31 84 GLU A CA 1
ATOM 676 C C . GLU A 1 84 ? 0.520 0.352 13.946 1.00 85.31 84 GLU A C 1
ATOM 678 O O . GLU A 1 84 ? 1.396 0.752 13.175 1.00 85.31 84 GLU A O 1
ATOM 683 N N . ASP A 1 85 ? 0.407 -0.934 14.274 1.00 89.50 85 ASP A N 1
ATOM 684 C CA . ASP A 1 85 ? 1.297 -1.967 13.750 1.00 89.50 85 ASP A CA 1
ATOM 685 C C . ASP A 1 85 ? 1.124 -2.126 12.239 1.00 89.50 85 ASP A C 1
ATOM 687 O O . ASP A 1 85 ? 2.117 -2.166 11.504 1.00 89.50 85 ASP A O 1
ATOM 691 N N . TYR A 1 86 ? -0.119 -2.114 11.750 1.00 91.38 86 TYR A N 1
ATOM 692 C CA . TYR A 1 86 ? -0.400 -2.086 10.317 1.00 91.38 86 TYR A CA 1
ATOM 693 C C . TYR A 1 86 ? 0.229 -0.859 9.640 1.00 91.38 86 TYR A C 1
ATOM 695 O O . TYR A 1 86 ? 0.952 -1.007 8.651 1.00 91.38 86 TYR A O 1
ATOM 703 N N . GLN A 1 87 ? 0.032 0.342 10.196 1.00 88.31 87 GLN A N 1
ATOM 704 C CA . GLN A 1 87 ? 0.602 1.575 9.647 1.00 88.31 87 GLN A CA 1
ATOM 705 C C . GLN A 1 87 ? 2.134 1.518 9.582 1.00 88.31 87 GLN A C 1
ATOM 707 O O . GLN A 1 87 ? 2.718 1.884 8.560 1.00 88.31 87 GLN A O 1
ATOM 712 N N . LYS A 1 88 ? 2.798 0.998 10.625 1.00 90.81 88 LYS A N 1
ATOM 713 C CA . LYS A 1 88 ? 4.259 0.808 10.649 1.00 90.81 88 LYS A CA 1
ATOM 714 C C . LYS A 1 88 ? 4.719 -0.179 9.573 1.00 90.81 88 LYS A C 1
ATOM 716 O O . LYS A 1 88 ? 5.677 0.102 8.849 1.00 90.81 88 LYS A O 1
ATOM 721 N N . MET A 1 89 ? 4.041 -1.322 9.442 1.00 92.12 89 MET A N 1
ATOM 722 C CA . MET A 1 89 ? 4.374 -2.345 8.444 1.00 92.12 89 MET A CA 1
ATOM 723 C C . MET A 1 89 ? 4.231 -1.818 7.013 1.00 92.12 89 MET A C 1
ATOM 725 O O . MET A 1 89 ? 5.117 -2.050 6.184 1.00 92.12 89 MET A O 1
ATOM 729 N N . ILE A 1 90 ? 3.150 -1.087 6.741 1.00 91.19 90 ILE A N 1
ATOM 730 C CA . ILE A 1 90 ? 2.880 -0.456 5.450 1.00 91.19 90 ILE A CA 1
ATOM 731 C C . ILE A 1 90 ? 3.892 0.637 5.135 1.00 91.19 90 ILE A C 1
ATOM 733 O O . ILE A 1 90 ? 4.484 0.612 4.056 1.00 91.19 90 ILE A O 1
ATOM 737 N N . ALA A 1 91 ? 4.140 1.562 6.066 1.00 89.50 91 ALA A N 1
ATOM 738 C CA . ALA A 1 91 ? 5.095 2.648 5.866 1.00 89.50 91 ALA A CA 1
ATOM 739 C C . ALA A 1 91 ? 6.483 2.101 5.500 1.00 89.50 91 ALA A C 1
ATOM 741 O O . ALA A 1 91 ? 7.125 2.586 4.569 1.00 89.50 91 ALA A O 1
ATOM 742 N N . ALA A 1 92 ? 6.910 1.016 6.155 1.00 90.75 92 ALA A N 1
ATOM 743 C CA . ALA A 1 92 ? 8.176 0.358 5.857 1.00 90.75 92 ALA A CA 1
ATOM 744 C C . ALA A 1 92 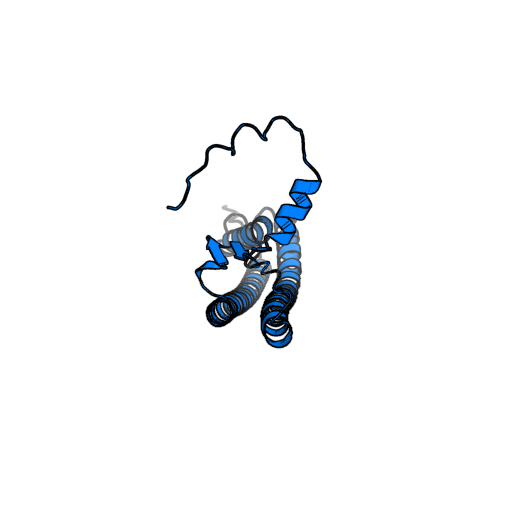? 8.251 -0.247 4.441 1.00 90.75 92 ALA A C 1
ATOM 746 O O . ALA A 1 92 ? 9.344 -0.310 3.874 1.00 90.75 92 ALA A O 1
ATOM 747 N N . GLN A 1 93 ? 7.137 -0.716 3.861 1.00 90.00 93 GLN A N 1
ATOM 748 C CA . GLN A 1 93 ? 7.126 -1.169 2.462 1.00 90.00 93 GLN A CA 1
ATOM 749 C C . GLN A 1 93 ? 6.993 0.004 1.486 1.00 90.00 93 GLN A C 1
ATOM 751 O O . GLN A 1 93 ? 7.728 0.043 0.500 1.00 90.00 93 GLN A O 1
ATOM 756 N N . ASN A 1 94 ? 6.133 0.983 1.781 1.00 87.69 94 ASN A N 1
ATOM 757 C CA . ASN A 1 94 ? 5.952 2.175 0.951 1.00 87.69 94 ASN A CA 1
ATOM 758 C C . ASN A 1 94 ? 7.263 2.952 0.786 1.00 87.69 94 ASN A C 1
ATOM 760 O O . ASN A 1 94 ? 7.573 3.322 -0.337 1.00 87.69 94 ASN A O 1
ATOM 764 N N . LEU A 1 95 ? 8.093 3.089 1.828 1.00 89.56 95 LEU A N 1
ATOM 765 C CA . LEU A 1 95 ? 9.428 3.706 1.719 1.00 89.56 95 LEU A CA 1
ATOM 766 C C . LEU A 1 95 ? 10.345 2.988 0.712 1.00 89.56 95 LEU A C 1
ATOM 768 O O . LEU A 1 95 ? 11.137 3.614 0.006 1.00 89.56 95 LEU A O 1
ATOM 772 N N . LYS A 1 96 ? 10.249 1.657 0.615 1.00 89.50 96 LYS A N 1
ATOM 773 C CA . LYS A 1 96 ? 11.043 0.874 -0.348 1.00 89.50 96 LYS A CA 1
ATOM 774 C C . LYS A 1 96 ? 10.538 1.068 -1.772 1.00 89.50 96 LYS A C 1
ATOM 776 O O . LYS A 1 96 ? 11.346 1.107 -2.698 1.00 89.50 96 LYS A O 1
ATOM 781 N N . ILE A 1 97 ? 9.221 1.187 -1.943 1.00 88.50 97 ILE A N 1
ATOM 782 C CA . ILE A 1 97 ? 8.605 1.484 -3.237 1.00 88.50 97 ILE A CA 1
ATOM 783 C C . ILE A 1 97 ? 8.894 2.926 -3.654 1.00 88.50 97 ILE A C 1
ATOM 785 O O . ILE A 1 97 ? 9.262 3.143 -4.802 1.00 88.50 97 ILE A O 1
ATOM 789 N N . GLU A 1 98 ? 8.811 3.889 -2.737 1.00 89.62 98 GLU A N 1
ATOM 790 C CA . GLU A 1 98 ? 9.092 5.307 -2.977 1.00 89.62 98 GLU A CA 1
ATOM 791 C C . GLU A 1 98 ? 10.477 5.498 -3.595 1.00 89.62 98 GLU A C 1
ATOM 793 O O . GLU A 1 98 ? 10.630 6.161 -4.619 1.00 89.62 98 GLU A O 1
ATOM 798 N N . PHE A 1 99 ? 11.487 4.830 -3.038 1.00 87.94 99 PHE A N 1
ATOM 799 C CA . PHE A 1 99 ? 12.837 4.848 -3.591 1.00 87.94 99 PHE A CA 1
ATOM 800 C C . PHE A 1 99 ? 12.899 4.330 -5.039 1.00 87.94 99 PHE A C 1
ATOM 802 O O . PHE A 1 99 ? 13.612 4.891 -5.875 1.00 87.94 99 PHE A O 1
ATOM 809 N N . LEU A 1 100 ? 12.152 3.269 -5.357 1.00 87.50 100 LEU A N 1
ATOM 810 C CA . LEU A 1 100 ? 12.081 2.714 -6.712 1.00 87.50 100 LEU A CA 1
ATOM 811 C C . LEU A 1 100 ? 11.303 3.634 -7.657 1.00 87.50 100 LEU A C 1
ATOM 813 O O . LEU A 1 100 ? 11.691 3.775 -8.814 1.00 87.50 100 LEU A O 1
ATOM 817 N N . VAL A 1 101 ? 10.235 4.267 -7.171 1.00 87.38 101 VAL A N 1
ATOM 818 C CA . VAL A 1 101 ? 9.435 5.249 -7.910 1.00 87.38 101 VAL A CA 1
ATOM 819 C C . VAL A 1 101 ? 10.283 6.469 -8.247 1.00 87.38 101 VAL A C 1
ATOM 821 O O . VAL A 1 101 ? 10.331 6.858 -9.407 1.00 87.38 101 VAL A O 1
ATOM 824 N N . ASN A 1 102 ? 11.041 7.007 -7.294 1.00 88.50 102 ASN A N 1
ATOM 825 C CA . ASN A 1 102 ? 11.914 8.159 -7.529 1.00 88.50 102 ASN A CA 1
ATOM 826 C C . ASN A 1 102 ? 13.019 7.839 -8.547 1.00 88.50 102 ASN A C 1
ATOM 828 O O . ASN A 1 102 ? 13.292 8.632 -9.447 1.00 88.50 102 ASN A O 1
ATOM 832 N N . GLN A 1 103 ? 13.605 6.639 -8.478 1.00 85.88 103 GLN A N 1
ATOM 833 C CA . GLN A 1 103 ? 14.519 6.170 -9.524 1.00 85.88 103 GLN A CA 1
ATOM 834 C C . GLN A 1 103 ? 13.831 6.023 -10.885 1.00 85.88 103 GLN A C 1
ATOM 836 O O . GLN A 1 103 ? 14.431 6.330 -11.914 1.00 85.88 103 GLN A O 1
ATOM 841 N N . ALA A 1 104 ? 12.587 5.541 -10.910 1.00 85.81 104 ALA A N 1
ATOM 842 C CA . ALA A 1 104 ? 11.831 5.354 -12.140 1.00 85.81 104 ALA A CA 1
ATOM 843 C C . ALA A 1 104 ? 11.510 6.698 -12.798 1.00 85.81 104 ALA A C 1
ATOM 845 O O . ALA A 1 104 ? 11.708 6.839 -14.003 1.00 85.81 104 ALA A O 1
ATOM 846 N N . VAL A 1 105 ? 11.088 7.686 -12.004 1.00 86.06 105 VAL A N 1
ATOM 847 C CA . VAL A 1 105 ? 10.850 9.068 -12.439 1.00 86.06 105 VAL A CA 1
ATOM 848 C C . VAL A 1 105 ? 12.126 9.657 -13.031 1.00 86.06 105 VAL A C 1
ATOM 850 O O . VAL A 1 105 ? 12.109 10.089 -14.180 1.00 86.06 105 VAL A O 1
ATOM 853 N N . TYR A 1 106 ? 13.258 9.552 -12.328 1.00 85.00 106 TYR A N 1
ATOM 854 C CA . TYR A 1 106 ? 14.542 10.032 -12.844 1.00 85.00 106 TYR A CA 1
ATOM 855 C C . TYR A 1 106 ? 14.918 9.370 -14.182 1.00 85.00 106 TYR A C 1
ATOM 857 O O . TYR A 1 106 ? 15.356 10.036 -15.119 1.00 85.00 106 TYR A O 1
ATOM 865 N N . LEU A 1 107 ? 14.729 8.054 -14.317 1.00 80.06 107 LEU A N 1
ATOM 866 C CA . LEU A 1 107 ? 14.999 7.346 -15.574 1.00 80.06 107 LEU A CA 1
ATOM 867 C C . LEU A 1 107 ? 14.075 7.795 -16.714 1.00 80.06 107 LEU A C 1
ATOM 869 O O . LEU A 1 107 ? 14.527 7.855 -17.859 1.00 80.06 107 LEU A O 1
ATOM 873 N N . ILE A 1 108 ? 12.808 8.083 -16.400 1.00 77.69 108 ILE A N 1
ATOM 874 C CA . ILE A 1 108 ? 11.777 8.556 -17.331 1.00 77.69 108 ILE A CA 1
ATOM 875 C C . ILE A 1 108 ? 12.094 9.963 -17.840 1.00 77.69 108 ILE A C 1
ATOM 877 O O . ILE A 1 108 ? 12.046 10.176 -19.049 1.00 77.69 108 ILE A O 1
ATOM 881 N N . GLU A 1 109 ? 12.431 10.891 -16.944 1.00 76.25 109 GLU A N 1
ATOM 882 C CA . GLU A 1 109 ? 12.717 12.294 -17.272 1.00 76.25 109 GLU A CA 1
ATOM 883 C C . GLU A 1 109 ? 13.978 12.446 -18.127 1.00 76.25 109 GLU A C 1
ATOM 885 O O . GLU A 1 109 ? 14.032 13.294 -19.010 1.00 76.25 109 GLU A O 1
ATOM 890 N N . ASN A 1 110 ? 14.977 11.585 -17.921 1.00 73.38 110 ASN A N 1
ATOM 891 C CA . ASN A 1 110 ? 16.248 11.662 -18.643 1.00 73.38 110 ASN A CA 1
ATOM 892 C C . ASN A 1 110 ? 16.275 10.865 -19.962 1.00 73.38 110 ASN A C 1
ATOM 894 O O . ASN A 1 110 ? 17.319 10.810 -20.610 1.00 73.38 110 ASN A O 1
ATOM 898 N N . ASN A 1 111 ? 15.177 10.208 -20.369 1.00 68.12 111 ASN A N 1
ATOM 899 C CA . ASN A 1 111 ? 15.149 9.379 -21.582 1.00 68.12 111 ASN A CA 1
ATOM 900 C C . ASN A 1 111 ? 13.820 9.488 -22.357 1.00 68.12 111 ASN A C 1
ATOM 902 O O . ASN A 1 111 ? 12.924 8.652 -22.219 1.00 68.12 111 ASN A O 1
ATOM 906 N N . GLU A 1 112 ? 13.733 10.475 -23.252 1.00 57.31 112 GLU A N 1
ATOM 907 C CA . GLU A 1 112 ? 12.531 10.783 -24.051 1.00 57.31 112 GLU A CA 1
ATOM 908 C C . GLU A 1 112 ? 12.180 9.721 -25.122 1.00 57.31 112 GLU A C 1
ATOM 910 O O . GLU A 1 112 ? 11.026 9.595 -25.529 1.00 57.31 112 GLU A O 1
ATOM 915 N N . ASN A 1 113 ? 13.134 8.879 -25.541 1.00 59.38 113 ASN A N 1
ATOM 916 C CA . ASN A 1 113 ? 1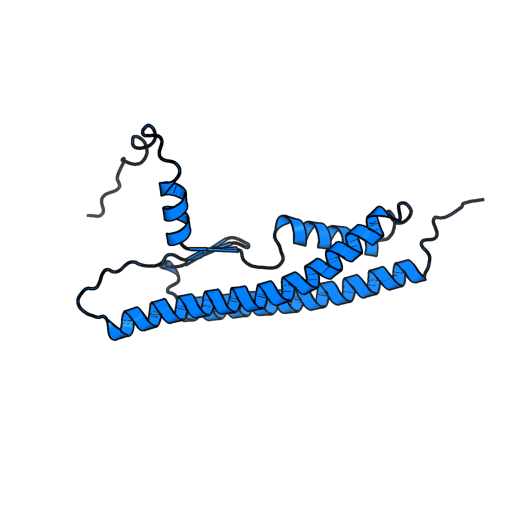2.971 7.951 -26.677 1.00 59.38 113 ASN A CA 1
ATOM 917 C C . ASN A 1 113 ? 12.330 6.581 -26.347 1.00 59.38 113 ASN A C 1
ATOM 919 O O . ASN A 1 113 ? 12.424 5.644 -27.143 1.00 59.38 113 ASN A O 1
ATOM 923 N N . ILE A 1 114 ? 11.683 6.426 -25.186 1.00 59.78 114 ILE A N 1
ATOM 924 C CA . ILE A 1 114 ? 11.226 5.114 -24.663 1.00 59.78 114 ILE A CA 1
ATOM 925 C C . ILE A 1 114 ? 9.693 4.939 -24.722 1.00 59.78 114 ILE A C 1
ATOM 927 O O . ILE A 1 114 ? 9.168 3.877 -24.395 1.00 59.78 114 ILE A O 1
ATOM 931 N N . SER A 1 115 ? 8.957 5.934 -25.223 1.00 57.47 115 SER A N 1
ATOM 932 C CA . SER A 1 115 ? 7.484 5.984 -25.192 1.00 57.47 115 SER A CA 1
ATOM 933 C C . SER A 1 115 ? 6.752 4.769 -25.793 1.00 57.47 115 SER A C 1
ATOM 935 O O . SER A 1 115 ? 5.646 4.473 -25.351 1.00 57.47 115 SER A O 1
ATOM 937 N N . ASN A 1 116 ? 7.370 4.021 -26.718 1.00 61.09 116 ASN A N 1
ATOM 938 C CA . ASN A 1 116 ? 6.775 2.838 -27.367 1.00 61.09 116 ASN A CA 1
ATOM 939 C C . ASN A 1 116 ? 7.128 1.491 -26.704 1.00 61.09 116 ASN A C 1
ATOM 941 O O . ASN A 1 116 ? 6.915 0.430 -27.292 1.00 61.09 116 ASN A O 1
ATOM 945 N N . ASN A 1 117 ? 7.710 1.494 -25.504 1.00 71.31 117 ASN A N 1
ATOM 946 C CA . ASN A 1 117 ? 8.020 0.269 -24.775 1.00 71.31 117 ASN A CA 1
ATOM 947 C C . ASN A 1 117 ? 6.902 -0.080 -23.769 1.00 71.31 117 ASN A C 1
ATOM 949 O O . ASN A 1 117 ? 6.576 0.716 -22.894 1.00 71.31 117 ASN A O 1
ATOM 953 N N . MET A 1 118 ? 6.338 -1.290 -23.870 1.00 77.44 118 MET A N 1
ATOM 954 C CA . MET A 1 118 ? 5.268 -1.752 -22.973 1.00 77.44 118 MET A CA 1
ATOM 955 C C . MET A 1 118 ? 5.688 -1.738 -21.501 1.00 77.44 118 MET A C 1
ATOM 957 O O . MET A 1 118 ? 4.914 -1.316 -20.648 1.00 77.44 118 MET A O 1
ATOM 961 N N . GLU A 1 119 ? 6.920 -2.145 -21.188 1.00 79.19 119 GLU A N 1
ATOM 962 C CA . GLU A 1 119 ? 7.409 -2.143 -19.809 1.00 79.19 119 GLU A CA 1
ATOM 963 C C . GLU A 1 119 ? 7.503 -0.719 -19.233 1.00 79.19 119 GLU A C 1
ATOM 965 O O . GLU A 1 119 ? 7.248 -0.493 -18.054 1.00 79.19 119 GLU A O 1
ATOM 970 N N . TYR A 1 120 ? 7.787 0.270 -20.072 1.00 81.19 120 TYR A N 1
ATOM 971 C CA . TYR A 1 120 ? 7.796 1.675 -19.682 1.00 81.19 120 TYR A CA 1
ATOM 972 C C . TYR A 1 120 ? 6.391 2.234 -19.407 1.00 81.19 120 TYR A C 1
ATOM 974 O O . TYR A 1 120 ? 6.209 2.990 -18.452 1.00 81.19 120 TYR A O 1
ATOM 982 N N . LEU A 1 121 ? 5.382 1.835 -20.191 1.00 81.88 121 LEU A N 1
ATOM 983 C CA . LEU A 1 121 ? 3.982 2.190 -19.917 1.00 81.88 121 LEU A CA 1
ATOM 984 C C . LEU A 1 121 ? 3.510 1.614 -18.577 1.00 81.88 121 LEU A C 1
ATOM 986 O O . LEU A 1 121 ? 2.896 2.329 -17.788 1.00 81.88 121 LEU A O 1
ATOM 990 N N . ILE A 1 122 ? 3.861 0.357 -18.289 1.00 85.19 122 ILE A N 1
ATOM 991 C CA . ILE A 1 122 ? 3.554 -0.289 -17.004 1.00 85.19 122 ILE A CA 1
ATOM 992 C C . ILE A 1 122 ? 4.249 0.456 -15.857 1.00 85.19 122 ILE A C 1
ATOM 994 O O . ILE A 1 122 ? 3.628 0.744 -14.837 1.00 85.19 122 ILE A O 1
ATOM 998 N N . LEU A 1 123 ? 5.518 0.842 -16.027 1.00 87.12 123 LEU A N 1
ATOM 999 C CA . LEU A 1 123 ? 6.253 1.596 -15.009 1.00 87.12 123 LEU A CA 1
ATOM 1000 C C . LEU A 1 123 ? 5.584 2.944 -14.698 1.00 87.12 123 LEU A C 1
ATOM 1002 O O . LEU A 1 123 ? 5.456 3.307 -13.531 1.00 87.12 123 LEU A O 1
ATOM 1006 N N . LYS A 1 124 ? 5.097 3.659 -15.720 1.00 86.12 124 LYS A N 1
ATOM 1007 C CA . LYS A 1 124 ? 4.330 4.901 -15.529 1.00 86.12 124 LYS A CA 1
ATOM 1008 C C . LYS A 1 124 ? 3.045 4.679 -14.731 1.00 86.12 124 LYS A C 1
ATOM 1010 O O . LYS A 1 124 ? 2.746 5.485 -13.854 1.00 86.12 124 LYS A O 1
ATOM 1015 N N . GLN A 1 125 ? 2.319 3.593 -14.993 1.00 85.94 125 GLN A N 1
ATOM 1016 C CA . GLN A 1 125 ? 1.112 3.251 -14.233 1.00 85.94 125 GLN A CA 1
ATOM 1017 C C . GLN A 1 125 ? 1.425 2.991 -12.754 1.00 85.94 125 GLN A C 1
ATOM 1019 O O . GLN A 1 125 ? 0.710 3.490 -11.889 1.00 85.94 125 GLN A O 1
ATOM 1024 N N . TYR A 1 126 ? 2.522 2.290 -12.446 1.00 86.44 126 TYR A N 1
ATOM 1025 C CA . TYR A 1 126 ? 2.969 2.085 -11.060 1.00 86.44 126 TYR A CA 1
ATOM 1026 C C . TYR A 1 126 ? 3.260 3.402 -10.336 1.00 86.44 126 TYR A C 1
ATOM 1028 O O . TYR A 1 126 ? 2.842 3.583 -9.194 1.00 86.44 126 TYR A O 1
ATOM 1036 N N . ILE A 1 127 ? 3.952 4.332 -11.001 1.00 87.50 127 ILE A N 1
ATOM 1037 C CA . ILE A 1 127 ? 4.262 5.654 -10.440 1.00 87.50 127 ILE A CA 1
ATOM 1038 C C . ILE A 1 127 ? 2.973 6.430 -10.156 1.00 87.50 127 ILE A C 1
ATOM 1040 O O . ILE A 1 127 ? 2.816 6.965 -9.062 1.00 87.50 127 ILE A O 1
ATOM 1044 N N . GLN A 1 128 ? 2.037 6.449 -11.109 1.00 87.19 128 GLN A N 1
ATOM 1045 C CA . GLN A 1 128 ? 0.746 7.121 -10.942 1.00 87.19 128 GLN A CA 1
ATOM 1046 C C . GLN A 1 128 ? -0.055 6.529 -9.780 1.00 87.19 128 GLN A C 1
ATOM 1048 O O . GLN A 1 128 ? -0.515 7.277 -8.919 1.00 87.19 128 GLN A O 1
ATOM 1053 N N . LYS A 1 129 ? -0.163 5.195 -9.713 1.00 85.31 129 LYS A N 1
ATOM 1054 C CA . LYS A 1 129 ? -0.842 4.488 -8.618 1.00 85.31 129 LYS A CA 1
ATOM 1055 C C . LYS A 1 129 ? -0.238 4.860 -7.261 1.00 85.31 129 LYS A C 1
ATOM 1057 O O . LYS A 1 129 ? -0.975 5.204 -6.341 1.00 85.31 129 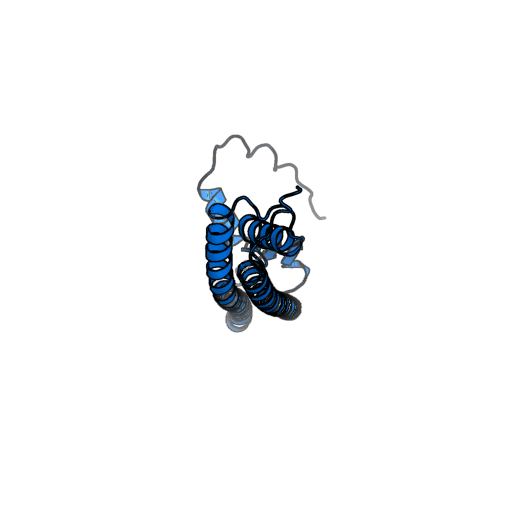LYS A O 1
ATOM 1062 N N . PHE A 1 130 ? 1.094 4.861 -7.159 1.00 85.25 130 PHE A N 1
ATOM 1063 C CA . PHE A 1 130 ? 1.794 5.236 -5.931 1.00 85.25 130 PHE A CA 1
ATOM 1064 C C . PHE A 1 130 ? 1.535 6.691 -5.520 1.00 85.25 130 PHE A C 1
ATOM 1066 O O . PHE A 1 130 ? 1.227 6.946 -4.361 1.00 85.25 130 PHE A O 1
ATOM 1073 N N . GLN A 1 131 ? 1.640 7.639 -6.457 1.00 82.12 131 GLN A N 1
ATOM 1074 C CA . GLN A 1 131 ? 1.486 9.071 -6.180 1.00 82.12 131 GLN A CA 1
ATOM 1075 C C . GLN A 1 131 ? 0.055 9.467 -5.801 1.00 82.12 131 GLN A C 1
ATOM 1077 O O . GLN A 1 131 ? -0.125 10.383 -5.005 1.00 82.12 131 GLN A O 1
ATOM 1082 N N . GLN A 1 132 ? -0.954 8.811 -6.381 1.00 78.00 132 GLN A N 1
ATOM 1083 C CA . GLN A 1 132 ? -2.358 9.144 -6.131 1.00 78.00 132 GLN A CA 1
ATOM 1084 C C . GLN A 1 132 ? -2.876 8.518 -4.836 1.00 78.00 132 GLN A C 1
ATOM 1086 O O . GLN A 1 132 ? -3.500 9.209 -4.035 1.00 78.00 132 GLN A O 1
ATOM 1091 N N . ASN A 1 133 ? -2.601 7.228 -4.624 1.00 69.25 133 ASN A N 1
ATOM 1092 C CA . ASN A 1 133 ? -3.308 6.440 -3.611 1.00 69.25 133 ASN A CA 1
ATOM 1093 C C . ASN A 1 133 ? -2.376 5.676 -2.657 1.00 69.25 133 ASN A C 1
ATOM 1095 O O . ASN A 1 133 ? -2.835 5.096 -1.675 1.00 69.25 133 ASN A O 1
ATOM 1099 N N . GLY A 1 134 ? -1.065 5.652 -2.917 1.00 73.00 134 GLY A N 1
ATOM 1100 C CA . GLY A 1 134 ? -0.188 4.658 -2.301 1.00 73.00 134 GLY A CA 1
ATOM 1101 C C . GLY A 1 134 ? -0.654 3.225 -2.615 1.00 73.00 134 GLY A C 1
ATOM 1102 O O . GLY A 1 134 ? -1.531 2.996 -3.445 1.00 73.00 134 GLY A O 1
ATOM 1103 N N . PHE A 1 135 ? -0.055 2.228 -1.966 1.00 78.62 135 PHE A N 1
ATOM 1104 C CA . PHE A 1 135 ? -0.480 0.822 -2.104 1.00 78.62 135 PHE A CA 1
ATOM 1105 C C . PHE A 1 135 ? -1.313 0.334 -0.912 1.00 78.62 135 PHE A C 1
ATOM 1107 O O . PHE A 1 135 ? -1.580 -0.853 -0.770 1.00 78.62 135 PHE A O 1
ATOM 1114 N N . SER A 1 136 ? -1.712 1.234 -0.021 1.00 83.06 136 SER A N 1
ATOM 1115 C CA . SER A 1 136 ? -2.229 0.887 1.300 1.00 83.06 136 SER A CA 1
ATOM 1116 C C . SER A 1 136 ? -3.602 1.460 1.566 1.00 83.06 136 SER A C 1
ATOM 1118 O O . SER A 1 136 ? -3.913 2.550 1.092 1.00 83.06 136 SER A O 1
ATOM 1120 N N . PHE A 1 137 ? -4.357 0.802 2.445 1.00 82.94 137 PHE A N 1
ATOM 1121 C CA . PHE A 1 137 ? -5.574 1.396 2.976 1.00 82.94 137 PHE A CA 1
ATOM 1122 C C . PHE A 1 137 ? -5.289 2.688 3.737 1.00 82.94 137 PHE A C 1
ATOM 1124 O O . PHE A 1 137 ? -4.425 2.732 4.620 1.00 82.94 137 PHE A O 1
ATOM 1131 N N . LYS A 1 138 ? -6.073 3.720 3.436 1.00 83.00 138 LYS A N 1
ATOM 1132 C CA . LYS A 1 138 ? -6.173 4.939 4.227 1.00 83.00 138 LYS A CA 1
ATOM 1133 C C . LYS A 1 138 ? -7.124 4.686 5.390 1.00 83.00 138 LYS A C 1
ATOM 1135 O O . LYS A 1 138 ? -8.320 4.510 5.189 1.00 83.00 138 LYS A O 1
ATOM 1140 N N . ILE A 1 139 ? -6.594 4.695 6.607 1.00 81.06 139 ILE A N 1
ATOM 1141 C CA . ILE A 1 139 ? -7.399 4.524 7.819 1.00 81.06 139 ILE A CA 1
ATOM 1142 C C . ILE A 1 139 ? -7.796 5.902 8.346 1.00 81.06 139 ILE A C 1
ATOM 1144 O O . ILE A 1 139 ? -6.929 6.749 8.563 1.00 81.06 139 ILE A O 1
ATOM 1148 N N . ILE A 1 140 ? -9.093 6.119 8.549 1.00 75.19 140 ILE A N 1
ATOM 1149 C CA . ILE A 1 140 ? -9.657 7.343 9.122 1.00 75.19 140 ILE A CA 1
ATOM 1150 C C . ILE A 1 140 ? -10.362 6.966 10.419 1.00 75.19 140 ILE A C 1
ATOM 1152 O O . ILE A 1 140 ? -11.298 6.170 10.410 1.00 75.19 140 ILE A O 1
ATOM 1156 N N . THR A 1 141 ? -9.934 7.552 11.534 1.00 70.31 141 THR A N 1
ATOM 1157 C CA . THR A 1 141 ? -10.628 7.398 12.819 1.00 70.31 141 THR A CA 1
ATOM 1158 C C . THR A 1 141 ? -11.499 8.626 13.090 1.00 70.31 141 THR A C 1
ATOM 1160 O O . THR A 1 141 ? -11.090 9.755 12.812 1.00 70.31 141 THR A O 1
ATOM 1163 N N . ILE A 1 142 ? -12.703 8.450 13.649 1.00 63.53 142 ILE A N 1
ATOM 1164 C CA . ILE A 1 142 ? -13.631 9.575 13.916 1.00 63.53 142 ILE A CA 1
ATOM 1165 C C . ILE A 1 142 ? -13.012 10.655 14.822 1.00 63.53 142 ILE A C 1
ATOM 1167 O O . ILE A 1 142 ? -13.281 11.843 14.649 1.00 63.53 142 ILE A O 1
ATOM 1171 N N . GLN A 1 143 ? -12.108 10.290 15.737 1.00 57.28 143 GLN A N 1
ATOM 1172 C CA . GLN A 1 143 ? -11.387 11.272 16.558 1.00 57.28 143 GLN A CA 1
ATOM 1173 C C . GLN A 1 143 ? -10.578 12.281 15.718 1.00 57.28 143 GLN A C 1
ATOM 1175 O O . GLN A 1 143 ? -10.472 13.447 16.097 1.00 57.28 143 GLN A O 1
ATOM 1180 N N . GLN A 1 144 ? -10.049 11.861 14.562 1.00 53.41 144 GLN A N 1
ATOM 1181 C CA . GLN A 1 144 ? -9.315 12.727 13.632 1.00 53.41 144 GLN A CA 1
ATOM 1182 C C . GLN A 1 144 ? -10.242 13.637 12.806 1.00 53.41 144 GLN A C 1
ATOM 1184 O O . GLN A 1 144 ? -9.795 14.689 12.347 1.00 53.41 144 GLN A O 1
ATOM 1189 N N . ILE A 1 145 ? -11.517 13.266 12.628 1.00 51.97 145 ILE A N 1
ATOM 1190 C CA . ILE A 1 145 ? -12.536 14.099 11.963 1.00 51.97 145 ILE A CA 1
ATOM 1191 C C . ILE A 1 145 ? -12.932 15.256 12.892 1.00 51.97 145 ILE A C 1
ATOM 1193 O O . ILE A 1 145 ? -12.805 16.420 12.515 1.00 51.97 145 ILE A O 1
ATOM 1197 N N . ASN A 1 146 ? -13.249 14.953 14.155 1.00 45.41 146 ASN A N 1
ATOM 1198 C CA . ASN A 1 146 ? -13.668 15.958 15.141 1.00 45.41 146 ASN A CA 1
ATOM 1199 C C . ASN A 1 146 ? -12.562 16.984 15.473 1.00 45.41 146 ASN A C 1
ATOM 1201 O O . ASN A 1 146 ? -12.848 18.138 15.784 1.00 45.41 146 ASN A O 1
ATOM 1205 N N . GLN A 1 147 ? -11.282 16.600 15.381 1.00 44.31 147 GLN A N 1
ATOM 1206 C CA . GLN A 1 147 ? -10.161 17.538 15.552 1.00 44.31 147 GLN A CA 1
ATOM 1207 C C . GLN A 1 147 ? -10.009 18.524 14.384 1.00 44.31 147 GLN A C 1
ATOM 1209 O O . GLN A 1 147 ? -9.543 19.643 14.597 1.00 44.31 147 GLN A O 1
ATOM 1214 N N . LYS A 1 148 ? -10.411 18.139 13.165 1.00 46.19 148 LYS A N 1
ATOM 1215 C CA . LYS A 1 148 ? -10.410 19.035 11.999 1.00 46.19 148 LYS A CA 1
ATOM 1216 C C . LYS A 1 148 ? -11.615 19.974 11.993 1.00 46.19 148 LYS A C 1
ATOM 1218 O O . LYS A 1 148 ? -11.462 21.140 11.645 1.00 46.19 148 LYS A O 1
ATOM 1223 N N . GLU A 1 149 ? -12.778 19.507 12.439 1.00 41.94 149 GLU A N 1
ATOM 1224 C CA . GLU A 1 149 ? -13.994 20.330 12.538 1.00 41.94 149 GLU A CA 1
ATOM 1225 C C . GLU A 1 149 ? -13.893 21.419 13.620 1.00 41.94 149 GLU A C 1
ATOM 1227 O O . GLU A 1 149 ? -14.397 22.524 13.431 1.00 41.94 149 GLU A O 1
ATOM 1232 N N . CYS A 1 150 ? -13.123 21.193 14.692 1.00 38.22 150 CYS A N 1
ATOM 1233 C CA . CYS A 1 150 ? -12.812 22.237 15.681 1.00 38.22 150 CYS A CA 1
ATOM 1234 C C . CYS A 1 150 ? -11.996 23.424 15.121 1.00 38.22 150 CYS A C 1
ATOM 1236 O O . CYS A 1 150 ? -11.891 24.450 15.790 1.00 38.22 150 CYS A O 1
ATOM 1238 N N . GLN A 1 151 ? -11.407 23.314 13.923 1.00 39.75 151 GLN A N 1
ATOM 1239 C CA . GLN A 1 151 ? -10.634 24.396 13.293 1.00 39.75 151 GLN A CA 1
ATOM 1240 C C . GLN A 1 151 ? -11.407 25.173 12.214 1.00 39.75 151 GLN A C 1
ATOM 1242 O O . GLN A 1 151 ? -10.906 26.187 11.731 1.00 39.75 151 GLN A O 1
ATOM 1247 N N . GLN A 1 152 ? -12.627 24.762 11.857 1.00 37.09 152 GLN A N 1
ATOM 1248 C CA . GLN A 1 152 ? -13.461 25.459 10.872 1.00 37.09 152 GLN A CA 1
ATOM 1249 C C . GLN A 1 152 ? -14.922 25.503 11.324 1.00 37.09 152 GLN A C 1
ATOM 1251 O O . GLN A 1 152 ? -15.778 24.807 10.791 1.00 37.09 152 GLN A O 1
ATOM 1256 N N . VAL A 1 153 ? -15.225 26.376 12.284 1.00 35.97 153 VAL A N 1
ATOM 1257 C CA . VAL A 1 153 ? -16.610 26.769 12.561 1.00 35.97 153 VAL A CA 1
ATOM 1258 C C . VAL A 1 153 ? -16.813 28.191 12.045 1.00 35.97 153 VAL A C 1
ATOM 1260 O O . VAL A 1 153 ? -16.370 29.149 12.674 1.00 35.97 153 VAL A O 1
ATOM 1263 N N . SER A 1 154 ? -17.499 28.342 10.907 1.00 35.97 154 SER A N 1
ATOM 1264 C CA . SER A 1 154 ? -18.313 29.538 10.667 1.00 35.97 154 SER A CA 1
ATOM 1265 C C . SER A 1 154 ? -19.771 29.184 10.955 1.00 35.97 154 SER A C 1
ATOM 1267 O O . SER A 1 154 ? -20.286 28.175 10.477 1.00 35.97 154 SER A O 1
ATOM 1269 N N . LEU A 1 155 ? -20.410 30.015 11.775 1.00 41.41 155 LEU A N 1
ATOM 1270 C CA . LEU A 1 155 ? -21.668 29.783 12.496 1.00 41.41 155 LEU A CA 1
ATOM 1271 C C . LEU A 1 155 ? -22.943 29.632 11.637 1.00 41.41 155 LEU A C 1
ATOM 1273 O O . LEU A 1 155 ? -24.016 29.448 12.202 1.00 41.41 155 LEU A O 1
ATOM 1277 N N . ASP A 1 156 ? -22.854 29.643 10.306 1.00 39.50 156 ASP A N 1
ATOM 1278 C CA . ASP A 1 156 ? -24.032 29.675 9.422 1.00 39.50 156 ASP A CA 1
ATOM 1279 C C . ASP A 1 156 ? -24.546 28.292 8.971 1.00 39.50 156 ASP A C 1
ATOM 1281 O O . ASP A 1 156 ? -25.655 28.192 8.455 1.00 39.50 156 ASP A O 1
ATOM 1285 N N . ASN A 1 157 ? -23.810 27.199 9.212 1.00 39.88 157 ASN A N 1
ATOM 1286 C CA . ASN A 1 157 ? -24.214 25.858 8.742 1.00 39.88 157 ASN A CA 1
ATOM 1287 C C . ASN A 1 157 ? -24.983 25.010 9.775 1.00 39.88 157 ASN A C 1
ATOM 1289 O O . ASN A 1 157 ? -25.407 23.896 9.462 1.00 39.88 157 ASN A O 1
ATOM 1293 N N . ILE A 1 158 ? -25.210 25.531 10.989 1.00 44.91 158 ILE A N 1
ATOM 1294 C CA . ILE A 1 158 ? -25.937 24.825 12.065 1.00 44.91 158 ILE A CA 1
ATOM 1295 C C . ILE A 1 158 ? -27.427 24.631 11.712 1.00 44.91 158 ILE A C 1
ATOM 1297 O O . ILE A 1 158 ? -28.061 23.695 12.192 1.00 44.91 158 ILE A O 1
ATOM 1301 N N . GLY A 1 159 ? -27.986 25.451 10.816 1.00 38.12 159 GLY A N 1
ATOM 1302 C CA . GLY A 1 159 ? -29.407 25.404 10.451 1.00 38.12 159 GLY A CA 1
ATOM 1303 C C . GLY A 1 159 ? -29.854 24.199 9.612 1.00 38.12 159 GLY A C 1
ATOM 1304 O O . GLY A 1 159 ? -31.055 23.994 9.477 1.00 38.12 159 GLY A O 1
ATOM 1305 N N . THR A 1 160 ? -28.938 23.395 9.058 1.00 41.31 160 THR A N 1
ATOM 1306 C CA . THR A 1 160 ? -29.283 22.378 8.036 1.00 41.31 160 THR A CA 1
ATOM 1307 C C . THR A 1 160 ? -29.238 20.922 8.495 1.00 41.31 160 THR A C 1
ATOM 1309 O O . THR A 1 160 ? -29.649 20.052 7.737 1.00 41.31 160 THR A O 1
ATOM 1312 N N . PHE A 1 161 ? -28.786 20.630 9.718 1.00 41.09 161 PHE A N 1
ATOM 1313 C CA . PHE A 1 161 ? -28.751 19.250 10.237 1.00 41.09 161 PHE A CA 1
ATOM 1314 C C . PHE A 1 161 ? -29.661 19.024 11.459 1.00 41.09 161 PHE A C 1
ATOM 1316 O O . PHE A 1 161 ? -29.675 17.936 12.028 1.00 41.09 161 PHE A O 1
ATOM 1323 N N . CYS A 1 162 ? -30.476 20.024 11.826 1.00 38.38 162 CYS A N 1
ATOM 1324 C CA . CYS A 1 162 ? -31.507 19.936 12.868 1.00 38.38 162 CYS A CA 1
ATOM 1325 C C . CYS A 1 162 ? -32.888 19.468 12.361 1.00 38.38 162 CYS A C 1
ATOM 1327 O O . CYS A 1 162 ? -33.893 19.792 12.987 1.00 38.38 162 CYS A O 1
ATOM 1329 N N . GLU A 1 163 ? -32.971 18.679 11.287 1.00 33.53 163 GLU A N 1
ATOM 1330 C CA . GLU A 1 163 ? -34.194 17.914 11.001 1.00 33.53 163 GLU A CA 1
ATOM 1331 C C . GLU A 1 163 ? -33.972 16.437 11.341 1.00 33.53 163 GLU A C 1
ATOM 1333 O O . GLU A 1 163 ? -33.266 15.687 10.673 1.00 33.53 163 GLU A O 1
ATOM 1338 N N . SER A 1 164 ? -34.529 16.080 12.494 1.00 35.53 164 SER A N 1
ATOM 1339 C CA . SER A 1 164 ? -34.399 14.822 13.216 1.00 35.53 164 SER A CA 1
ATOM 1340 C C . SER A 1 164 ? -35.145 13.664 12.546 1.00 35.53 164 SER A C 1
ATOM 1342 O O . SER A 1 164 ? -36.226 13.860 11.997 1.00 35.53 164 SER A O 1
ATOM 1344 N N . VAL A 1 165 ? -34.674 12.428 12.752 1.00 32.72 165 VAL A N 1
ATOM 1345 C CA . VAL A 1 165 ? -35.577 11.270 12.858 1.00 32.72 165 VAL A CA 1
ATOM 1346 C C . VAL A 1 165 ? -35.429 10.661 14.249 1.00 32.72 165 VAL A C 1
ATOM 1348 O O . VAL A 1 165 ? -34.361 10.211 14.655 1.00 32.72 165 VAL A O 1
ATOM 1351 N N . ILE A 1 166 ? -36.543 10.726 14.971 1.00 34.50 166 ILE A N 1
ATOM 1352 C CA . ILE A 1 166 ? -36.842 10.145 16.279 1.00 34.50 166 ILE A CA 1
ATOM 1353 C C . ILE A 1 166 ? -36.947 8.618 16.126 1.00 34.50 166 ILE A C 1
ATOM 1355 O O . ILE A 1 166 ? -37.601 8.153 15.194 1.00 34.50 166 ILE A O 1
ATOM 1359 N N . ILE A 1 167 ? -36.372 7.842 17.049 1.00 33.91 167 ILE A N 1
ATOM 1360 C CA . ILE A 1 167 ? -36.703 6.415 17.212 1.00 33.91 167 ILE A CA 1
ATOM 1361 C C . ILE A 1 167 ? -37.732 6.314 18.352 1.00 33.91 167 ILE A C 1
ATOM 1363 O O . ILE A 1 167 ? -37.512 6.905 19.410 1.00 33.91 167 ILE A O 1
ATOM 1367 N N . GLN A 1 168 ? -38.865 5.648 18.090 1.00 28.30 168 GLN A N 1
ATOM 1368 C CA . GLN A 1 168 ? -39.944 5.375 19.057 1.00 28.30 168 GLN A CA 1
ATOM 1369 C C . GLN A 1 168 ? -39.517 4.401 20.155 1.00 28.30 168 GLN A C 1
ATOM 1371 O O . GLN A 1 168 ? -38.788 3.438 19.829 1.00 28.30 168 GLN A O 1
#

pLDDT: mean 70.57, std 19.43, range [28.3, 94.56]

Sequence (168 aa):
MGCVNGVSSDMKSKIKKMLKIMSLYEEKIDFINQKFLNDLQRMVNPDNYYVDEQIILVVENKIECETICSQIECSVQREKNLIEDYQKMIAAQNLKIEFLVNQAVYLIENNENISNNMEYLILKQYIQKFQQNGFSFKIITIQQINQKECQQVSLDNIGTFCESVIIQ

Secondary structure (DSSP, 8-state):
--------HHHHHHHHHHHHHHHHHHHHHHHHHHHHHHHHHHHS-GGGEEEETTEEEE-------TT-HHHHHHHHHHHHHHHHHHHHHHHHHHHHHHHHHHHHHHHHHT-GGGTT-HHHHHHHHHHHHHHHH-SS-EEEEHHHHHHHHTT---TTSGGGS-------

Foldseek 3Di:
DDPDLDPDPVLVVVLVVLVVVLVVLLVVQVVLQVVLVVVCPVQDDPVQWDDDPQAIEGEDPPPPPPDPPPVSVVSVVVNVVSVVVSVVSLVVSLVVNVVSLVVLVVSPVVDPRCVPPPSNVVSVVSNVCCVPRRSHRHYHYVVNVVVVVVVDDDPPPPVPPPPDDDDD